Protein AF-A0A1H9EU91-F1 (afdb_monomer_lite)

Sequence (82 aa):
MSDSAQKIVDDIMRQVEEGDQREPGRRTISYSFTLTDQEEVKAGPQIYQMFLSRLHAYFGGAKITSKGYSAGGYNILARVDR

Secondary structure (DSSP, 8-state):
--HHHHHHHHHHHHHHHHHHHHSTT-SEEEEEEEE-SHHHHHHHHHHHHHHHHHHHHHTTT-EEEEEEEESSSEEEEEEEE-

pLDDT: mean 89.18, std 7.91, range [48.78, 95.12]

Radius of gyration: 12.57 Å; chains: 1; bounding box: 34×20×32 Å

Foldseek 3Di:
DPPVLVVVLVVQVVVVVVVCVVDPPDQKDKDKDFAQDPVCQVCLVVSQVSNVVVVCVVLPPWDKDWDWDDDNTIMIMIMTGD

Structure (mmCIF, N/CA/C/O backbone):
data_AF-A0A1H9EU91-F1
#
_entry.id   AF-A0A1H9EU91-F1
#
loop_
_atom_site.group_PDB
_atom_site.id
_atom_site.type_symbol
_atom_site.label_atom_id
_atom_site.label_alt_id
_atom_site.label_comp_id
_atom_site.label_asym_id
_atom_site.label_entity_id
_atom_site.label_seq_id
_atom_site.pdbx_PDB_ins_code
_atom_site.Cartn_x
_atom_site.Cartn_y
_atom_site.Cartn_z
_atom_site.occupancy
_atom_site.B_iso_or_equiv
_atom_site.auth_seq_id
_atom_site.auth_comp_id
_atom_site.auth_asym_id
_atom_site.auth_atom_id
_atom_site.pdbx_PDB_model_num
ATOM 1 N N . MET A 1 1 ? -20.106 4.508 2.777 1.00 48.78 1 MET A N 1
ATOM 2 C CA . MET A 1 1 ? -18.852 4.352 3.550 1.00 48.78 1 MET A CA 1
ATOM 3 C C . MET A 1 1 ? -17.658 3.959 2.656 1.00 48.78 1 MET A C 1
ATOM 5 O O . MET A 1 1 ? -16.762 3.281 3.126 1.00 48.78 1 MET A O 1
ATOM 9 N N . SER A 1 2 ? -17.608 4.383 1.380 1.00 59.78 2 SER A N 1
ATOM 10 C CA . SER A 1 2 ? -16.553 3.974 0.423 1.00 59.78 2 SER A CA 1
ATOM 11 C C . SER A 1 2 ? -15.516 5.068 0.126 1.00 59.78 2 SER A C 1
ATOM 13 O O . SER A 1 2 ? -14.429 4.759 -0.357 1.00 59.78 2 SER A O 1
ATOM 15 N N . ASP A 1 3 ? -15.836 6.334 0.402 1.00 72.75 3 ASP A N 1
ATOM 16 C CA . ASP A 1 3 ? -15.054 7.465 -0.117 1.00 72.75 3 ASP A CA 1
ATOM 17 C C . ASP A 1 3 ? -13.757 7.706 0.666 1.00 72.75 3 ASP A C 1
ATOM 19 O O . ASP A 1 3 ? -12.751 8.111 0.087 1.00 72.75 3 ASP A O 1
ATOM 23 N N . SER A 1 4 ? -13.743 7.409 1.971 1.00 83.38 4 SER A N 1
ATOM 24 C CA . SER A 1 4 ? -12.555 7.577 2.818 1.00 83.38 4 SER A CA 1
ATOM 25 C C . SER A 1 4 ? -11.461 6.564 2.482 1.00 83.38 4 SER A C 1
ATOM 27 O O . SER A 1 4 ? -10.318 6.952 2.265 1.00 83.38 4 SER A O 1
ATOM 29 N N . ALA A 1 5 ? -11.810 5.280 2.358 1.00 87.38 5 ALA A N 1
ATOM 30 C CA . ALA A 1 5 ? -10.862 4.226 1.998 1.00 87.38 5 ALA A CA 1
ATOM 31 C C . ALA A 1 5 ? -10.251 4.456 0.607 1.00 87.38 5 ALA A C 1
ATOM 33 O O . ALA A 1 5 ? -9.044 4.296 0.433 1.00 87.38 5 ALA A O 1
ATOM 34 N N . GLN A 1 6 ? -11.067 4.879 -0.366 1.00 90.31 6 GLN A N 1
ATOM 35 C CA . GLN A 1 6 ? -10.588 5.199 -1.710 1.00 90.31 6 GLN A CA 1
ATOM 36 C C . GLN A 1 6 ? -9.591 6.361 -1.682 1.00 90.31 6 GLN A C 1
ATOM 38 O O . GLN A 1 6 ? -8.495 6.230 -2.223 1.00 90.31 6 GLN A O 1
ATOM 43 N N . LYS A 1 7 ? -9.927 7.446 -0.976 1.00 91.38 7 LYS A N 1
ATOM 44 C CA . LYS A 1 7 ? -9.045 8.608 -0.832 1.00 91.38 7 LYS A CA 1
ATOM 45 C C . LYS A 1 7 ? -7.703 8.248 -0.189 1.00 91.38 7 LYS A C 1
ATOM 47 O O . LYS A 1 7 ? -6.667 8.669 -0.687 1.00 91.38 7 LYS A O 1
ATOM 52 N N . ILE A 1 8 ? -7.716 7.434 0.868 1.00 92.06 8 ILE A N 1
ATOM 53 C CA . ILE A 1 8 ? -6.491 6.976 1.541 1.00 92.06 8 ILE A CA 1
ATOM 54 C C . ILE A 1 8 ? -5.608 6.190 0.571 1.00 92.06 8 ILE A C 1
ATOM 56 O O . ILE A 1 8 ? -4.409 6.442 0.483 1.00 92.06 8 ILE A O 1
ATOM 60 N N . VAL A 1 9 ? -6.195 5.266 -0.194 1.00 94.25 9 V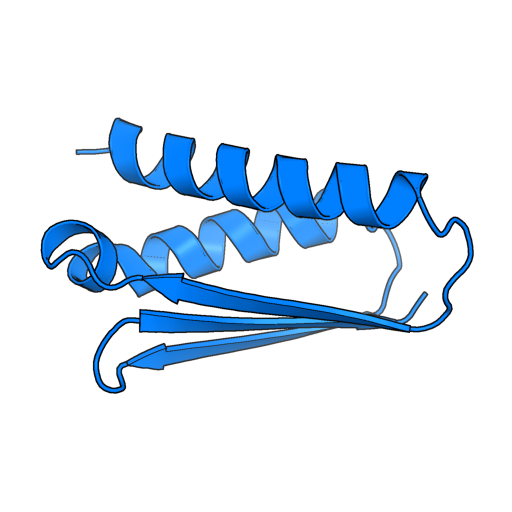AL A N 1
ATOM 61 C CA . VAL A 1 9 ? -5.459 4.487 -1.199 1.00 94.25 9 VAL A CA 1
ATOM 62 C C . VAL A 1 9 ? -4.877 5.390 -2.284 1.00 94.25 9 VAL A C 1
ATOM 64 O O . VAL A 1 9 ? -3.725 5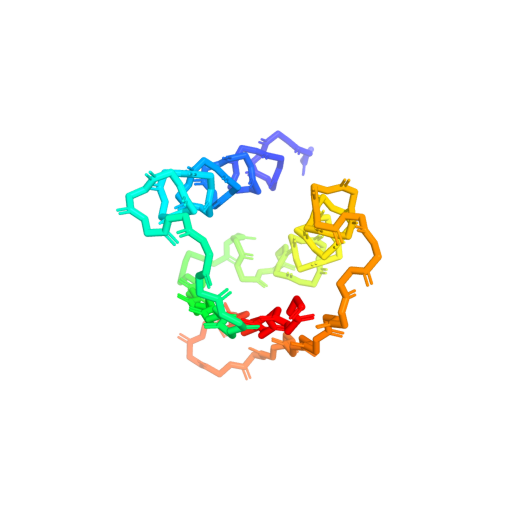.195 -2.660 1.00 94.25 9 VAL A O 1
ATOM 67 N N . ASP A 1 10 ? -5.631 6.378 -2.767 1.00 94.50 10 ASP A N 1
ATOM 68 C CA . ASP A 1 10 ? -5.142 7.327 -3.772 1.00 94.50 10 ASP A CA 1
ATOM 69 C C . ASP A 1 10 ? -3.983 8.181 -3.224 1.00 94.50 10 ASP A C 1
ATOM 71 O O . ASP A 1 10 ? -2.977 8.366 -3.909 1.00 94.50 10 ASP A O 1
ATOM 75 N N . ASP A 1 11 ? -4.064 8.629 -1.967 1.00 92.50 11 ASP A N 1
ATOM 76 C CA . ASP A 1 11 ? -2.983 9.369 -1.307 1.00 92.50 11 ASP A CA 1
ATOM 77 C C . ASP A 1 11 ? -1.716 8.510 -1.130 1.00 92.50 11 ASP A C 1
ATOM 79 O O . ASP A 1 11 ? -0.607 8.995 -1.375 1.00 92.50 11 ASP A O 1
ATOM 83 N N . ILE A 1 12 ? -1.859 7.232 -0.756 1.00 91.56 12 ILE A N 1
ATOM 84 C CA . ILE A 1 12 ? -0.739 6.281 -0.652 1.00 91.56 12 ILE A CA 1
ATOM 85 C C . ILE A 1 12 ? -0.120 6.023 -2.030 1.00 91.56 12 ILE A C 1
ATOM 87 O O . ILE A 1 12 ? 1.103 6.053 -2.172 1.00 91.56 12 ILE A O 1
ATOM 91 N N . MET A 1 13 ? -0.942 5.783 -3.054 1.00 93.88 13 MET A N 1
ATOM 92 C CA . MET A 1 13 ? -0.457 5.525 -4.413 1.00 93.88 13 MET A CA 1
ATOM 93 C C . MET A 1 13 ? 0.259 6.739 -5.003 1.00 93.88 13 MET A C 1
ATOM 95 O O . MET A 1 13 ? 1.300 6.572 -5.631 1.00 93.88 13 MET A O 1
ATOM 99 N N . ARG A 1 14 ? -0.197 7.963 -4.715 1.00 93.31 14 ARG A N 1
ATOM 100 C CA . ARG A 1 14 ? 0.540 9.171 -5.107 1.00 93.31 14 ARG A CA 1
ATOM 101 C C . ARG A 1 14 ? 1.951 9.195 -4.507 1.00 93.31 14 ARG A C 1
ATOM 103 O O . ARG A 1 14 ? 2.902 9.512 -5.211 1.00 93.31 14 ARG A O 1
ATOM 110 N N . GLN A 1 15 ? 2.122 8.814 -3.237 1.00 89.31 15 GLN A N 1
ATOM 111 C CA . GLN A 1 15 ? 3.457 8.741 -2.617 1.00 89.31 15 GLN A CA 1
ATOM 112 C C . GLN A 1 15 ? 4.340 7.661 -3.255 1.00 89.31 15 GLN A C 1
ATOM 114 O O . GLN A 1 15 ? 5.547 7.856 -3.412 1.00 89.31 15 GLN A O 1
ATOM 119 N N . VAL A 1 16 ? 3.744 6.526 -3.629 1.00 89.31 16 VAL A N 1
ATOM 120 C CA . VAL A 1 16 ? 4.421 5.452 -4.367 1.00 89.31 16 VAL A CA 1
ATOM 121 C C . VAL A 1 16 ? 4.955 5.971 -5.702 1.00 89.31 16 VAL A C 1
ATOM 123 O O . VAL A 1 16 ? 6.136 5.778 -5.992 1.00 89.31 16 VAL A O 1
ATOM 126 N N . GLU A 1 17 ? 4.107 6.651 -6.474 1.00 90.69 17 GLU A N 1
ATOM 127 C CA . GLU A 1 17 ? 4.438 7.228 -7.782 1.00 90.69 17 GLU A CA 1
ATOM 128 C C . GLU A 1 17 ? 5.518 8.312 -7.671 1.00 90.69 17 GLU A C 1
ATOM 130 O O . GLU A 1 17 ? 6.503 8.285 -8.405 1.00 90.69 17 GLU A O 1
ATOM 135 N N . GLU A 1 18 ? 5.391 9.232 -6.712 1.00 89.19 18 GLU A N 1
ATOM 136 C CA . GLU A 1 18 ? 6.401 10.266 -6.463 1.00 89.19 18 GLU A CA 1
ATOM 137 C C . GLU A 1 18 ? 7.756 9.666 -6.063 1.00 89.19 18 GLU A C 1
ATOM 139 O O . GLU A 1 18 ? 8.804 10.133 -6.514 1.00 89.19 18 GLU A O 1
ATOM 144 N N . GLY A 1 19 ? 7.754 8.630 -5.218 1.00 84.50 19 GLY A N 1
ATOM 145 C CA . GLY A 1 19 ? 8.972 7.922 -4.823 1.00 84.50 19 GLY A CA 1
ATOM 146 C C . GLY A 1 19 ? 9.639 7.217 -6.004 1.00 84.50 19 GLY A C 1
ATOM 147 O O . GLY A 1 19 ? 10.855 7.297 -6.165 1.00 84.50 19 GLY A O 1
ATOM 148 N N . ASP A 1 20 ? 8.838 6.586 -6.861 1.00 84.69 20 ASP A N 1
ATOM 149 C CA . ASP A 1 20 ? 9.307 5.922 -8.075 1.00 84.69 20 ASP A CA 1
ATOM 150 C C . ASP A 1 20 ? 9.922 6.907 -9.083 1.00 84.69 20 ASP A C 1
ATOM 152 O O . ASP A 1 20 ? 10.987 6.652 -9.644 1.00 84.69 20 ASP A O 1
ATOM 156 N N . GLN A 1 21 ? 9.303 8.077 -9.259 1.00 84.81 21 GLN A N 1
ATOM 157 C CA . GLN A 1 21 ? 9.813 9.133 -10.139 1.00 84.81 21 GLN A CA 1
ATOM 158 C C . GLN A 1 21 ? 11.123 9.755 -9.642 1.00 84.81 21 GLN A C 1
ATOM 160 O O . GLN A 1 21 ? 11.943 10.184 -10.455 1.00 84.81 21 GLN A O 1
ATOM 165 N N . ARG A 1 22 ? 11.336 9.825 -8.321 1.00 82.38 22 ARG A N 1
ATOM 166 C CA . ARG A 1 22 ? 12.576 10.366 -7.738 1.00 82.38 22 ARG A CA 1
ATOM 167 C C . ARG A 1 22 ? 13.759 9.417 -7.891 1.00 82.38 22 ARG A C 1
ATOM 169 O O . ARG A 1 22 ? 14.889 9.883 -8.003 1.00 82.38 22 ARG A O 1
ATOM 176 N N . GLU A 1 23 ? 13.515 8.109 -7.894 1.00 76.88 23 GLU A N 1
ATOM 177 C CA . GLU A 1 23 ? 14.565 7.090 -7.983 1.00 76.88 23 GLU A CA 1
ATOM 178 C C . GLU A 1 23 ? 14.231 6.009 -9.026 1.00 76.88 23 GLU A C 1
ATOM 180 O O . GLU A 1 23 ? 14.067 4.828 -8.682 1.00 76.88 23 GLU A O 1
ATOM 185 N N . PRO A 1 24 ? 14.165 6.385 -10.318 1.00 70.38 24 PRO A N 1
ATOM 186 C CA . PRO A 1 24 ? 13.831 5.452 -11.380 1.00 70.38 24 PRO A CA 1
ATOM 187 C C . PRO A 1 24 ? 14.921 4.377 -11.480 1.00 70.38 24 PRO A C 1
ATOM 189 O O . PRO A 1 24 ? 16.095 4.669 -11.700 1.00 70.38 24 PRO A O 1
ATOM 192 N N . GLY A 1 25 ? 14.534 3.110 -11.310 1.00 69.31 25 GLY A N 1
ATOM 193 C CA . GLY A 1 25 ? 15.429 1.961 -11.499 1.00 69.31 25 GLY A CA 1
ATOM 194 C C . GLY A 1 25 ? 15.944 1.281 -10.228 1.00 69.31 25 GLY A C 1
ATOM 195 O O . GLY A 1 25 ? 16.769 0.368 -10.326 1.00 69.31 25 GLY A O 1
ATOM 196 N N . ARG A 1 26 ? 15.452 1.639 -9.032 1.00 77.94 26 ARG A N 1
ATOM 197 C CA . ARG A 1 26 ? 15.669 0.785 -7.851 1.00 77.94 26 ARG A CA 1
ATOM 198 C C . ARG A 1 26 ? 15.088 -0.612 -8.101 1.00 77.94 26 ARG A C 1
ATOM 200 O O . ARG A 1 26 ? 13.893 -0.758 -8.342 1.00 77.94 26 ARG A O 1
ATOM 207 N N . ARG A 1 27 ? 15.944 -1.638 -7.995 1.00 78.75 27 ARG A N 1
ATOM 208 C CA . ARG A 1 27 ? 15.549 -3.059 -8.091 1.00 78.75 27 ARG A CA 1
ATOM 209 C C . ARG A 1 27 ? 14.558 -3.467 -7.008 1.00 78.75 27 ARG A C 1
ATOM 211 O O . ARG A 1 27 ? 13.712 -4.311 -7.251 1.00 78.75 27 ARG A O 1
ATOM 218 N N . THR A 1 28 ? 14.665 -2.870 -5.826 1.00 84.88 28 THR A N 1
ATOM 219 C CA . THR A 1 28 ? 13.772 -3.136 -4.699 1.00 84.88 28 THR A CA 1
ATOM 220 C C . THR A 1 28 ? 13.294 -1.823 -4.105 1.00 84.88 28 THR A C 1
ATOM 222 O O . THR A 1 28 ? 14.111 -0.955 -3.790 1.00 84.88 28 THR A O 1
ATOM 225 N N . ILE A 1 29 ? 11.987 -1.709 -3.883 1.00 88.62 29 ILE A N 1
ATOM 226 C CA . ILE A 1 29 ? 11.367 -0.576 -3.199 1.00 88.62 29 ILE A CA 1
ATOM 227 C C . ILE A 1 29 ? 10.460 -1.104 -2.086 1.00 88.62 29 ILE A C 1
ATOM 229 O O . ILE A 1 29 ? 9.682 -2.031 -2.301 1.00 88.62 29 ILE A O 1
ATOM 233 N N . SER A 1 30 ? 10.573 -0.522 -0.893 1.00 89.81 30 SER A N 1
ATOM 234 C CA . SER A 1 30 ? 9.757 -0.882 0.268 1.00 89.81 30 SER A CA 1
ATOM 235 C C . SER A 1 30 ? 8.884 0.297 0.678 1.00 89.81 30 SER A C 1
ATOM 237 O O . SER A 1 30 ? 9.385 1.401 0.873 1.00 89.81 30 SER A O 1
ATOM 239 N N . TYR A 1 31 ? 7.598 0.034 0.864 1.00 90.12 31 TYR A N 1
ATOM 240 C CA . TYR A 1 31 ? 6.585 0.966 1.332 1.00 90.12 31 TYR A CA 1
ATOM 241 C C . TYR A 1 31 ? 6.054 0.493 2.684 1.00 90.12 31 TYR A C 1
ATOM 243 O O . TYR A 1 31 ? 5.812 -0.699 2.888 1.00 90.12 31 TYR A O 1
ATOM 251 N N . SER A 1 32 ? 5.881 1.431 3.610 1.00 91.81 32 SER A N 1
ATOM 252 C CA . SER A 1 32 ? 5.349 1.176 4.946 1.00 91.81 32 SER A CA 1
ATOM 253 C C . SER A 1 32 ? 4.463 2.335 5.357 1.00 91.81 32 SER A C 1
ATOM 255 O O . SER A 1 32 ? 4.907 3.480 5.319 1.00 91.81 32 SER A O 1
ATOM 257 N N . PHE A 1 33 ? 3.243 2.043 5.792 1.00 91.94 33 PHE A N 1
ATOM 258 C CA . PHE A 1 33 ? 2.338 3.042 6.348 1.00 91.94 33 PHE A CA 1
ATOM 259 C C . PHE A 1 33 ? 1.448 2.439 7.434 1.00 91.94 33 PHE A C 1
ATOM 261 O O . PHE A 1 33 ? 1.165 1.238 7.444 1.00 91.94 33 PHE A O 1
ATOM 268 N N . THR A 1 34 ? 1.019 3.291 8.361 1.00 94.12 34 THR A N 1
ATOM 269 C CA . THR A 1 34 ? 0.225 2.911 9.530 1.00 94.12 34 THR A CA 1
ATOM 270 C C . THR A 1 34 ? -1.016 3.785 9.593 1.00 94.12 34 THR A C 1
ATOM 272 O O . THR A 1 34 ? -0.908 5.004 9.687 1.00 94.12 34 THR A O 1
ATOM 275 N N . LEU A 1 35 ? -2.184 3.150 9.562 1.00 93.06 35 LEU A N 1
ATOM 276 C CA . LEU A 1 35 ? -3.470 3.789 9.812 1.00 93.06 35 LEU A CA 1
ATOM 277 C C . LEU A 1 35 ? -3.686 3.865 11.322 1.00 93.06 35 LEU A C 1
ATOM 279 O O . LEU A 1 35 ? -3.571 2.846 12.014 1.00 93.06 35 LEU A O 1
ATOM 283 N N . THR A 1 36 ? -3.977 5.055 11.833 1.00 92.94 36 THR A N 1
ATOM 284 C CA . THR A 1 36 ? -4.110 5.312 13.277 1.00 92.94 36 THR A CA 1
ATOM 285 C C . THR A 1 36 ? -5.492 5.814 13.666 1.00 92.94 36 THR A C 1
ATOM 287 O O . THR A 1 36 ? -5.896 5.620 14.813 1.00 92.94 36 THR A O 1
ATOM 290 N N . ASP A 1 37 ? -6.236 6.406 12.732 1.00 92.50 37 ASP A N 1
ATOM 291 C CA . ASP A 1 37 ? -7.621 6.791 12.967 1.00 92.50 37 ASP A CA 1
ATOM 292 C C . ASP A 1 37 ? -8.507 5.549 13.142 1.00 92.50 37 ASP A C 1
ATOM 294 O O . ASP A 1 37 ? -8.330 4.525 12.482 1.00 92.50 37 ASP A O 1
ATOM 298 N N . GLN A 1 38 ? -9.469 5.621 14.060 1.00 89.81 38 GLN A N 1
ATOM 299 C CA . GLN A 1 38 ? -10.271 4.461 14.436 1.00 89.81 38 GLN A CA 1
ATOM 300 C C . GLN A 1 38 ? -11.125 3.927 13.275 1.00 89.81 38 GLN A C 1
ATOM 302 O O . GLN A 1 38 ? -11.304 2.71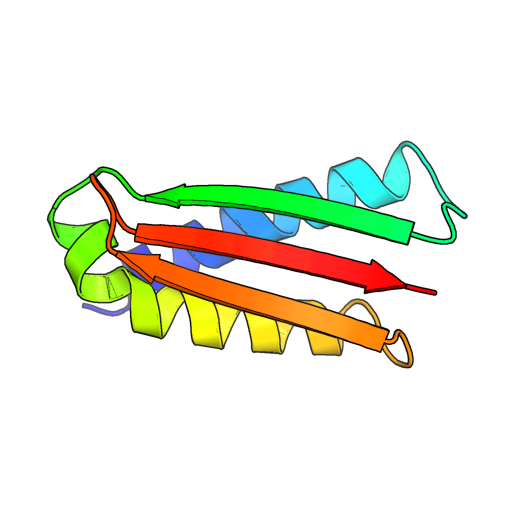1 13.160 1.00 89.81 38 GLN A O 1
ATOM 307 N N . GLU A 1 39 ? -11.651 4.803 12.419 1.00 89.62 39 GLU A N 1
ATOM 308 C CA . GLU A 1 39 ? -12.442 4.406 11.254 1.00 89.62 39 GLU A CA 1
ATOM 309 C C . GLU A 1 39 ? -11.538 3.837 10.155 1.00 89.62 39 GLU A C 1
ATOM 311 O O . GLU A 1 39 ? -11.874 2.824 9.536 1.00 89.62 39 GLU A O 1
ATOM 316 N N . GLU A 1 40 ? -10.343 4.402 9.976 1.00 90.56 40 GLU A N 1
ATOM 317 C CA . GLU A 1 40 ? -9.333 3.867 9.057 1.00 90.56 40 GLU A CA 1
ATOM 318 C C . GLU A 1 40 ? -8.832 2.488 9.488 1.00 90.56 40 GLU A C 1
ATOM 320 O O . GLU A 1 40 ? -8.700 1.588 8.663 1.00 90.56 40 GLU A O 1
ATOM 325 N N . VAL A 1 41 ? -8.604 2.286 10.788 1.00 91.62 41 VAL A N 1
ATOM 326 C CA . VAL A 1 41 ? -8.177 0.998 11.346 1.00 91.62 41 VAL A CA 1
ATOM 327 C C . VAL A 1 41 ? -9.235 -0.075 11.103 1.00 91.62 41 VAL A C 1
ATOM 329 O O . VAL A 1 41 ? -8.889 -1.189 10.705 1.00 91.62 41 VAL A O 1
ATOM 332 N N . LYS A 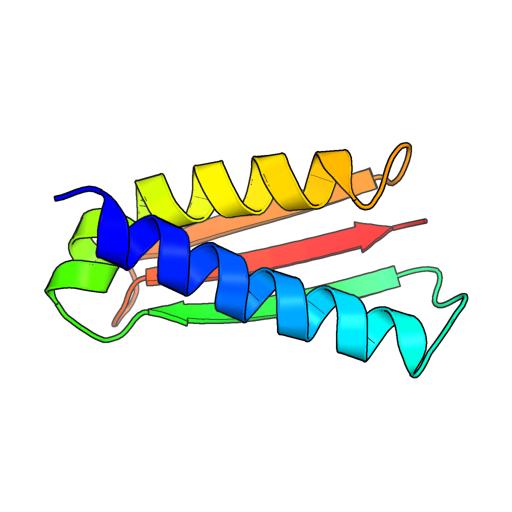1 42 ? -10.525 0.249 11.278 1.00 91.25 42 LYS A N 1
ATOM 333 C CA . LYS A 1 42 ? -11.632 -0.666 10.944 1.00 91.25 42 LYS A CA 1
ATOM 334 C C . LYS A 1 42 ? -11.662 -0.999 9.450 1.00 91.25 42 LYS A C 1
ATOM 336 O O . LYS A 1 42 ? -11.900 -2.150 9.090 1.00 91.25 42 LYS A O 1
ATOM 341 N N . ALA A 1 43 ? -11.386 -0.017 8.593 1.00 92.50 43 ALA A N 1
ATOM 342 C CA . ALA A 1 43 ? -11.299 -0.190 7.144 1.00 92.50 43 ALA A CA 1
ATOM 343 C C . ALA A 1 43 ? -9.946 -0.755 6.663 1.00 92.50 43 ALA A C 1
ATOM 345 O O . ALA A 1 43 ? -9.781 -1.024 5.473 1.00 92.50 43 ALA A O 1
ATOM 346 N N . GLY A 1 44 ? -8.982 -0.974 7.561 1.00 93.31 44 GLY A N 1
ATOM 347 C CA . GLY A 1 44 ? -7.606 -1.342 7.235 1.00 93.31 44 GLY A CA 1
ATOM 348 C C . GLY A 1 44 ? -7.470 -2.536 6.286 1.00 93.31 44 GLY A C 1
ATOM 349 O O . GLY A 1 44 ? -6.773 -2.414 5.277 1.00 93.31 44 GLY A O 1
ATOM 350 N N . PRO A 1 45 ? -8.174 -3.665 6.511 1.00 93.94 45 PRO A N 1
ATOM 351 C CA . PRO A 1 45 ? -8.161 -4.791 5.578 1.00 93.94 45 PRO A CA 1
ATOM 352 C C . PRO A 1 45 ? -8.659 -4.437 4.170 1.00 93.94 45 PRO A C 1
ATOM 354 O O . PRO A 1 45 ? -8.107 -4.930 3.189 1.00 93.94 45 PRO A O 1
ATOM 357 N N . GLN A 1 46 ? -9.670 -3.571 4.052 1.00 94.25 46 GLN A N 1
ATOM 358 C CA . GLN A 1 46 ? -10.182 -3.113 2.758 1.00 94.25 46 GLN A CA 1
ATOM 359 C C . GLN A 1 46 ? -9.168 -2.199 2.062 1.00 94.25 46 GLN A C 1
ATOM 361 O O . GLN A 1 46 ? -8.857 -2.412 0.891 1.00 94.25 46 GLN A O 1
ATOM 366 N N . ILE A 1 47 ? -8.609 -1.230 2.794 1.00 94.69 47 ILE A N 1
ATOM 367 C CA . ILE A 1 47 ? -7.564 -0.322 2.299 1.00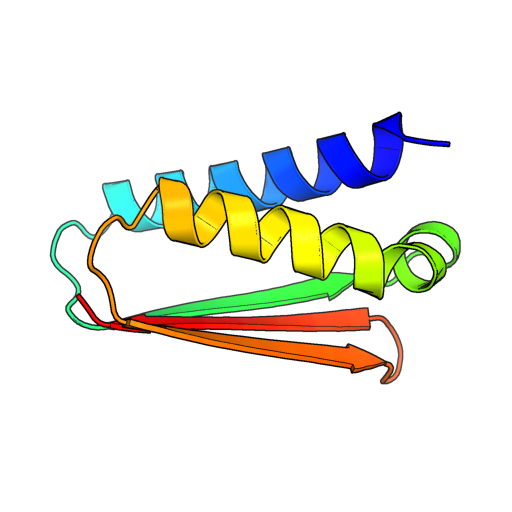 94.69 47 ILE A CA 1
ATOM 368 C C . ILE A 1 47 ? -6.355 -1.127 1.811 1.00 94.69 47 ILE A C 1
ATOM 370 O O . ILE A 1 47 ? -5.852 -0.877 0.719 1.00 94.69 47 ILE A O 1
ATOM 374 N N . TYR A 1 48 ? -5.939 -2.147 2.565 1.00 95.06 48 TYR A N 1
ATOM 375 C CA . TYR A 1 48 ? -4.862 -3.058 2.182 1.00 95.06 48 TYR A CA 1
ATOM 376 C C . TYR A 1 48 ? -5.126 -3.765 0.849 1.00 95.06 48 TYR A C 1
ATOM 378 O O . TYR A 1 48 ? -4.256 -3.767 -0.019 1.00 95.06 48 TYR A O 1
ATOM 386 N N . GLN A 1 49 ? -6.315 -4.346 0.665 1.00 94.88 49 GLN A N 1
ATOM 387 C CA . GLN A 1 49 ? -6.664 -5.051 -0.574 1.00 94.88 49 GLN A CA 1
ATOM 388 C C . GLN A 1 49 ? -6.696 -4.102 -1.779 1.00 94.88 49 GLN A C 1
ATOM 390 O O . GLN A 1 49 ? -6.151 -4.417 -2.838 1.00 94.88 49 GLN A O 1
ATOM 395 N N . MET A 1 50 ? -7.287 -2.917 -1.610 1.00 95.06 50 MET A N 1
ATOM 396 C CA . MET A 1 50 ? -7.349 -1.896 -2.658 1.00 95.06 50 MET A CA 1
ATOM 397 C C . MET A 1 50 ? -5.954 -1.383 -3.032 1.00 95.06 50 MET A C 1
ATOM 399 O O . MET A 1 50 ? -5.627 -1.301 -4.217 1.00 95.06 50 MET A O 1
ATOM 403 N N . PHE A 1 51 ? -5.117 -1.099 -2.032 1.00 95.12 51 PHE A N 1
ATOM 404 C CA . PHE A 1 51 ? -3.724 -0.713 -2.226 1.00 95.12 51 PHE A CA 1
ATOM 405 C C . PHE A 1 51 ? -2.945 -1.795 -2.975 1.00 95.12 51 PHE A C 1
ATOM 407 O O . PHE A 1 51 ? -2.321 -1.498 -3.988 1.00 95.12 51 PHE A O 1
ATOM 414 N N . LEU A 1 52 ? -3.030 -3.056 -2.541 1.00 94.56 52 LEU A N 1
ATOM 415 C CA . LEU A 1 52 ? -2.330 -4.164 -3.186 1.00 94.56 52 LEU A CA 1
ATOM 416 C C . LEU A 1 52 ? -2.757 -4.329 -4.653 1.00 94.56 52 LEU A C 1
ATOM 418 O O . LEU A 1 52 ? -1.904 -4.481 -5.527 1.00 94.56 52 LEU A O 1
ATOM 422 N N . SER A 1 53 ? -4.058 -4.232 -4.945 1.00 94.38 53 SER A N 1
ATOM 423 C CA . SER A 1 53 ? -4.571 -4.294 -6.318 1.00 94.38 53 SER A CA 1
ATOM 424 C C . SER A 1 53 ? -4.035 -3.156 -7.194 1.00 94.38 53 SER A C 1
ATOM 426 O O . SER A 1 53 ? -3.644 -3.401 -8.335 1.00 94.38 53 SER A O 1
ATOM 428 N N . ARG A 1 54 ? -4.007 -1.918 -6.682 1.00 94.62 54 ARG A N 1
ATOM 429 C CA . ARG A 1 54 ? -3.455 -0.754 -7.401 1.00 94.62 54 ARG A CA 1
ATOM 430 C C . ARG A 1 54 ? -1.947 -0.892 -7.609 1.00 94.62 54 ARG A C 1
ATOM 432 O O . ARG A 1 54 ? -1.455 -0.602 -8.695 1.00 94.62 54 ARG A O 1
ATOM 439 N N . LEU A 1 55 ? -1.233 -1.393 -6.603 1.00 93.06 55 LEU A N 1
ATOM 440 C CA . LEU A 1 55 ? 0.209 -1.607 -6.654 1.00 93.06 55 LEU A CA 1
ATOM 441 C C . LEU A 1 55 ? 0.582 -2.651 -7.717 1.00 93.06 55 LEU A C 1
ATOM 443 O O . LEU A 1 55 ? 1.485 -2.413 -8.511 1.00 93.06 55 LEU A O 1
ATOM 447 N N . HIS A 1 56 ? -0.150 -3.769 -7.792 1.00 93.25 56 HIS A N 1
ATOM 448 C CA . HIS A 1 56 ? 0.030 -4.770 -8.851 1.00 93.25 56 HIS A CA 1
ATOM 449 C C . HIS A 1 56 ? -0.241 -4.214 -10.251 1.00 93.25 56 HIS A C 1
ATOM 451 O O . HIS A 1 56 ? 0.488 -4.549 -11.183 1.00 93.25 56 HIS A O 1
ATOM 457 N N . ALA A 1 57 ? -1.269 -3.375 -10.403 1.00 93.62 57 ALA A N 1
ATOM 458 C CA . ALA A 1 57 ? -1.582 -2.747 -11.683 1.00 93.62 57 ALA A CA 1
ATOM 459 C C . ALA A 1 57 ? -0.493 -1.751 -12.120 1.00 93.62 57 ALA A C 1
ATOM 461 O O . ALA A 1 57 ? -0.138 -1.717 -13.295 1.00 93.62 57 ALA A O 1
ATOM 462 N N . TYR A 1 58 ? 0.054 -0.972 -11.180 1.00 92.44 58 TYR A N 1
ATOM 463 C CA . TYR A 1 58 ? 1.109 0.004 -11.459 1.00 92.44 58 TYR A CA 1
ATOM 464 C C . TYR A 1 58 ? 2.458 -0.669 -11.764 1.00 92.44 58 TYR A C 1
ATOM 466 O O . TYR A 1 58 ? 3.114 -0.349 -12.751 1.00 92.44 58 TYR A O 1
ATOM 474 N N . PHE A 1 59 ? 2.863 -1.650 -10.953 1.00 89.88 59 PHE A N 1
ATOM 475 C CA . PHE A 1 59 ? 4.123 -2.382 -11.107 1.00 89.88 59 PHE A CA 1
ATOM 476 C C . PHE A 1 59 ? 3.945 -3.686 -11.898 1.00 89.88 59 PHE A C 1
ATOM 478 O O . PHE A 1 59 ? 4.346 -4.759 -11.440 1.00 89.88 59 PHE A O 1
ATOM 485 N N . GLY A 1 60 ? 3.333 -3.609 -13.083 1.00 84.56 60 GLY A N 1
ATOM 486 C CA . GLY A 1 60 ? 3.083 -4.778 -13.928 1.00 84.56 60 GLY A CA 1
ATOM 487 C C . GLY A 1 60 ? 4.340 -5.637 -14.128 1.00 84.56 60 GLY A C 1
ATOM 488 O O . GLY A 1 60 ? 5.353 -5.162 -14.634 1.00 84.56 60 GLY A O 1
ATOM 489 N N . GLY A 1 61 ? 4.281 -6.906 -13.709 1.00 83.56 61 GLY A N 1
ATOM 490 C CA . GLY A 1 61 ? 5.387 -7.866 -13.831 1.00 83.56 61 GLY A CA 1
ATOM 491 C C . GLY A 1 61 ? 6.399 -7.883 -12.677 1.00 83.56 61 GLY A C 1
ATOM 492 O O . GLY A 1 61 ? 7.224 -8.793 -12.634 1.00 83.56 61 GLY A O 1
ATOM 493 N N . ALA A 1 62 ? 6.326 -6.954 -11.719 1.00 88.19 62 ALA A N 1
ATOM 494 C CA . ALA A 1 62 ? 7.184 -6.976 -10.536 1.00 88.19 62 ALA A CA 1
ATOM 495 C C . ALA A 1 62 ? 6.728 -8.034 -9.517 1.00 88.19 62 ALA A C 1
ATOM 497 O O . ALA A 1 62 ? 5.537 -8.333 -9.374 1.00 88.19 62 ALA A O 1
ATOM 498 N N . LYS A 1 63 ? 7.673 -8.568 -8.738 1.00 92.00 63 LYS A N 1
ATOM 499 C CA . LYS A 1 63 ? 7.356 -9.428 -7.596 1.00 92.00 63 LYS A CA 1
ATOM 500 C C . LYS A 1 63 ? 6.983 -8.553 -6.404 1.00 92.00 63 LYS A C 1
ATOM 502 O O . LYS A 1 63 ? 7.825 -7.846 -5.857 1.00 92.00 63 LYS A O 1
ATOM 507 N N . ILE A 1 64 ? 5.726 -8.635 -5.976 1.00 93.06 64 ILE A N 1
ATOM 508 C CA . ILE A 1 64 ? 5.210 -7.873 -4.836 1.00 93.06 64 ILE A CA 1
ATOM 509 C C . ILE A 1 64 ? 5.024 -8.806 -3.640 1.00 93.06 64 ILE A C 1
ATOM 511 O O . ILE A 1 64 ? 4.365 -9.837 -3.740 1.00 93.06 64 ILE A O 1
ATOM 515 N N . THR A 1 65 ? 5.608 -8.440 -2.501 1.00 93.69 65 THR A N 1
ATOM 516 C CA . THR A 1 65 ? 5.382 -9.100 -1.209 1.00 93.69 65 THR A CA 1
ATOM 517 C C . THR A 1 65 ? 4.779 -8.088 -0.251 1.00 93.69 65 THR A C 1
ATOM 519 O O . THR A 1 65 ? 5.393 -7.056 0.005 1.00 93.69 65 THR A O 1
ATOM 522 N N . SER A 1 66 ? 3.602 -8.364 0.303 1.00 93.31 66 SER A N 1
ATOM 523 C CA . SER A 1 66 ? 2.898 -7.420 1.173 1.00 93.31 66 SER A CA 1
ATOM 524 C C . SER A 1 66 ? 2.343 -8.073 2.436 1.00 93.31 66 SER A C 1
ATOM 526 O O . SER A 1 66 ? 2.100 -9.280 2.480 1.00 93.31 66 SER A O 1
ATOM 528 N N . LYS A 1 67 ? 2.144 -7.267 3.482 1.00 94.31 67 LYS A N 1
ATOM 529 C CA . LYS A 1 67 ? 1.552 -7.689 4.755 1.00 94.31 67 LYS A CA 1
ATOM 530 C C . LYS A 1 67 ? 0.697 -6.564 5.334 1.00 94.31 67 LYS A C 1
ATOM 532 O O . LYS A 1 67 ? 1.185 -5.449 5.478 1.00 94.31 67 LYS A O 1
ATOM 537 N N . GLY A 1 68 ? -0.541 -6.882 5.706 1.00 93.44 68 GLY A N 1
ATOM 538 C CA . GLY A 1 68 ? -1.428 -6.019 6.492 1.00 93.44 68 GLY A CA 1
ATOM 539 C C . GLY A 1 68 ? -1.697 -6.642 7.862 1.00 93.44 68 GLY A C 1
ATOM 540 O O . GLY A 1 68 ? -1.999 -7.835 7.927 1.00 93.44 68 GLY A O 1
ATOM 541 N N . TYR A 1 69 ? -1.547 -5.895 8.959 1.00 94.00 69 TYR A N 1
ATOM 542 C CA . TYR A 1 69 ? -1.807 -6.412 10.311 1.00 94.00 69 TYR A CA 1
ATOM 543 C C . TYR A 1 69 ? -2.156 -5.324 11.334 1.00 94.00 69 TYR A C 1
ATOM 545 O O . TYR A 1 69 ? -1.648 -4.203 11.283 1.00 94.00 69 TYR A O 1
ATOM 553 N N . SER A 1 70 ? -2.975 -5.692 12.321 1.00 92.38 70 SER A N 1
ATOM 554 C CA . SER A 1 70 ? -3.374 -4.807 13.418 1.00 92.38 70 SER A CA 1
ATOM 555 C C . SER A 1 70 ? -2.361 -4.849 14.568 1.00 92.38 70 SER A C 1
ATOM 557 O O . SER A 1 70 ? -2.149 -5.902 15.165 1.00 92.38 70 SER A O 1
ATOM 559 N N . ALA A 1 71 ? -1.747 -3.711 14.893 1.00 90.38 71 ALA A N 1
ATOM 560 C CA . ALA A 1 71 ? -0.879 -3.518 16.059 1.00 90.38 71 ALA A CA 1
ATOM 561 C C . ALA A 1 71 ? -0.767 -2.017 16.380 1.00 90.38 71 ALA A C 1
ATOM 563 O O . ALA A 1 71 ? -0.070 -1.295 15.671 1.00 90.38 71 ALA A O 1
ATOM 564 N N . GLY A 1 72 ? -1.478 -1.539 17.412 1.00 87.00 72 GLY A N 1
ATOM 565 C CA . GLY A 1 72 ? -1.514 -0.105 17.764 1.00 87.00 72 GLY A CA 1
ATOM 566 C C . GLY A 1 72 ? -2.064 0.808 16.654 1.00 87.00 72 GLY A C 1
ATOM 567 O O . GLY A 1 72 ? -1.754 1.992 16.626 1.00 87.00 72 GLY A O 1
ATOM 568 N N . GLY A 1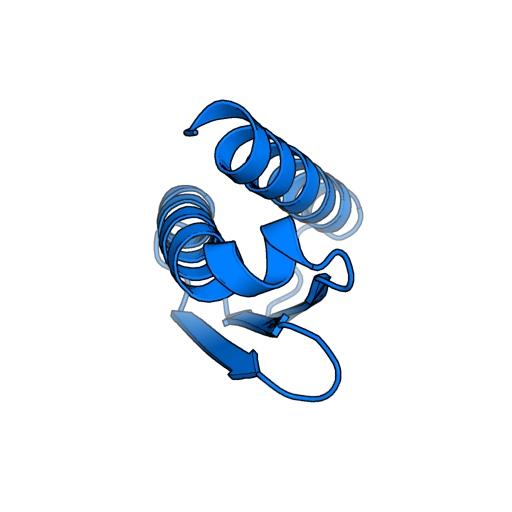 73 ? -2.826 0.234 15.722 1.00 93.00 73 GLY A N 1
ATOM 569 C CA . GLY A 1 73 ? -3.183 0.790 14.416 1.00 93.00 73 GLY A CA 1
ATOM 570 C C . GLY A 1 73 ? -3.263 -0.341 13.385 1.00 93.00 73 GLY A C 1
ATOM 571 O O . GLY A 1 73 ? -3.091 -1.512 13.744 1.00 93.00 73 GLY A O 1
ATOM 572 N N . TYR A 1 74 ? -3.504 -0.024 12.115 1.00 94.25 74 TYR A N 1
ATOM 573 C CA . TYR A 1 74 ? -3.441 -0.994 11.020 1.00 94.25 74 TYR A CA 1
ATOM 574 C C . TYR A 1 74 ? -2.221 -0.707 10.146 1.00 94.25 74 TYR A C 1
ATOM 576 O O . TYR A 1 74 ? -2.146 0.318 9.474 1.00 94.25 74 TYR A O 1
ATOM 584 N N . ASN A 1 75 ? -1.242 -1.606 10.182 1.00 95.12 75 ASN A N 1
ATOM 585 C CA . ASN A 1 75 ? 0.036 -1.450 9.499 1.00 95.12 75 ASN A CA 1
ATOM 586 C C . ASN A 1 75 ? 0.001 -2.169 8.158 1.00 95.12 75 ASN A C 1
ATOM 588 O O . ASN A 1 75 ? -0.424 -3.325 8.090 1.00 95.12 75 ASN A O 1
ATOM 592 N N . ILE A 1 76 ? 0.493 -1.508 7.116 1.00 95.00 76 ILE A N 1
ATOM 593 C CA . ILE A 1 76 ? 0.616 -2.066 5.775 1.00 95.00 76 ILE A CA 1
ATOM 594 C C . ILE A 1 76 ? 2.059 -1.915 5.308 1.00 95.00 76 ILE A C 1
ATOM 596 O O . ILE A 1 76 ? 2.630 -0.827 5.297 1.00 95.00 76 ILE A O 1
ATOM 600 N N . LEU A 1 77 ? 2.636 -3.046 4.917 1.00 94.56 77 LEU A N 1
ATOM 601 C CA . LEU A 1 77 ? 3.978 -3.170 4.372 1.00 94.56 77 LEU A CA 1
ATOM 602 C C . LEU A 1 77 ? 3.875 -3.738 2.962 1.00 94.56 77 LEU A C 1
ATOM 604 O O . LEU A 1 77 ? 3.157 -4.718 2.747 1.00 94.56 77 LEU A O 1
ATOM 608 N N . ALA A 1 78 ? 4.621 -3.177 2.020 1.00 93.81 78 ALA A N 1
ATOM 609 C CA . ALA A 1 78 ? 4.786 -3.744 0.690 1.00 93.81 78 ALA A CA 1
ATOM 610 C C . ALA A 1 78 ? 6.231 -3.609 0.226 1.00 93.81 78 ALA A C 1
ATOM 612 O O . ALA A 1 78 ? 6.850 -2.563 0.371 1.00 93.81 78 ALA A O 1
ATOM 613 N N . ARG A 1 79 ? 6.760 -4.676 -0.353 1.00 93.25 79 ARG A N 1
ATOM 614 C CA . ARG A 1 79 ? 8.051 -4.716 -1.024 1.00 93.25 79 ARG A CA 1
ATOM 615 C C . ARG A 1 79 ? 7.808 -5.065 -2.479 1.00 93.25 79 ARG A C 1
ATOM 617 O O . ARG A 1 79 ? 7.140 -6.056 -2.763 1.00 93.25 79 ARG A O 1
ATOM 624 N N . VAL A 1 80 ? 8.367 -4.265 -3.371 1.00 91.56 80 VAL A N 1
ATOM 625 C CA . VAL A 1 80 ? 8.311 -4.458 -4.814 1.00 91.56 80 VAL A CA 1
ATOM 626 C C . VAL A 1 80 ? 9.722 -4.743 -5.302 1.00 91.56 80 VAL A C 1
ATOM 628 O O . VAL A 1 80 ? 10.612 -3.919 -5.106 1.00 91.56 80 VAL A O 1
ATOM 631 N N . ASP A 1 81 ? 9.921 -5.903 -5.916 1.00 90.19 81 ASP A N 1
ATOM 632 C CA . ASP A 1 81 ? 11.166 -6.297 -6.570 1.00 90.19 81 ASP A CA 1
ATOM 633 C C . ASP A 1 81 ? 10.941 -6.311 -8.101 1.00 90.19 81 ASP A C 1
ATOM 635 O O . ASP A 1 81 ? 10.087 -7.058 -8.590 1.00 90.19 81 ASP A O 1
ATOM 639 N N . ARG A 1 82 ? 11.663 -5.452 -8.835 1.00 80.75 82 ARG A N 1
ATOM 640 C CA . ARG A 1 82 ? 11.574 -5.227 -10.293 1.00 80.75 82 ARG A CA 1
ATOM 641 C C . ARG A 1 82 ? 12.685 -5.932 -11.067 1.00 80.75 82 ARG A C 1
ATOM 643 O O . ARG A 1 82 ? 13.838 -5.944 -10.574 1.00 80.75 82 ARG A O 1
#